Protein AF-A0A809WTU6-F1 (afdb_monomer_lite)

Radius of gyration: 11.91 Å; chains: 1; bounding box: 25×26×29 Å

pLDDT: mean 82.99, std 14.99, range [41.78, 96.25]

Secondary structure (DSSP, 8-state):
--THHHHHHHHHHHHTT--HHHHHHHHHHHTTTSPPPHHHHHHHHHHHHH--HHHHHHHHHHHHHHH-

Sequence (68 aa):
MQSLREDGLLVPCKAAQLSWETTAAVLESRFATGAMKPADLARAQGHYARMTPENARRTLRFWQVRAS

Organism: NCBI:txid1355477

InterPro domains:
  IPR019285 Protein of unknown function DUF2336 [PF10098] (1-61)

Foldseek 3Di:
DPVCVLVVQLLVCLLVVHDLVVSQVVQQVVCVVHGDDPVSSVVSVVVSVPDHNVNSNVVVVVVVVVVD

Structure (mmCIF, N/CA/C/O backbone):
data_AF-A0A809WTU6-F1
#
_entry.id   AF-A0A809WTU6-F1
#
loop_
_atom_site.group_PDB
_atom_site.id
_atom_site.type_symbol
_atom_site.label_atom_id
_atom_site.label_alt_id
_atom_site.label_comp_id
_atom_site.label_asym_id
_atom_site.label_entity_id
_atom_site.label_seq_id
_atom_site.pdbx_PDB_ins_code
_atom_site.Cartn_x
_atom_site.Cartn_y
_atom_site.Cartn_z
_atom_site.occupancy
_atom_site.B_iso_or_equiv
_atom_site.auth_seq_id
_atom_site.auth_comp_id
_atom_site.auth_asym_id
_atom_site.auth_atom_id
_atom_site.pdbx_PDB_model_num
ATOM 1 N N . MET A 1 1 ? 5.965 -15.773 5.526 1.00 41.78 1 MET A N 1
ATOM 2 C CA . MET A 1 1 ? 5.410 -15.094 4.332 1.00 41.78 1 MET A CA 1
ATOM 3 C C . MET A 1 1 ? 4.147 -14.287 4.697 1.00 41.78 1 MET A C 1
ATOM 5 O O . MET A 1 1 ? 3.104 -14.459 4.087 1.00 41.78 1 MET A O 1
ATOM 9 N N . GLN A 1 2 ? 4.222 -13.430 5.726 1.00 42.00 2 GLN A N 1
ATOM 10 C CA . GLN A 1 2 ? 3.088 -12.616 6.214 1.00 42.00 2 GLN A CA 1
ATOM 11 C C . GLN A 1 2 ? 3.062 -11.207 5.580 1.00 42.00 2 GLN A C 1
ATOM 13 O O . GLN A 1 2 ? 1.996 -10.615 5.469 1.00 42.00 2 GLN A O 1
ATOM 18 N N . SER A 1 3 ? 4.202 -10.714 5.071 1.00 47.09 3 SER A N 1
ATOM 19 C CA . SER A 1 3 ? 4.357 -9.363 4.500 1.00 47.09 3 SER A CA 1
ATOM 20 C C . SER A 1 3 ? 3.706 -9.151 3.126 1.00 47.09 3 SER A C 1
ATOM 22 O O . SER A 1 3 ? 3.423 -8.023 2.747 1.00 47.09 3 SER A O 1
ATOM 24 N N . LEU A 1 4 ? 3.373 -10.218 2.389 1.00 49.16 4 LEU A N 1
ATOM 25 C CA . LEU A 1 4 ? 2.662 -10.108 1.103 1.00 49.16 4 LEU A CA 1
ATOM 26 C C . LEU A 1 4 ? 1.233 -9.556 1.247 1.00 49.16 4 LEU A C 1
ATOM 28 O O . LEU A 1 4 ? 0.666 -9.056 0.279 1.00 49.16 4 LEU A O 1
ATOM 32 N N . ARG A 1 5 ? 0.633 -9.652 2.441 1.00 57.16 5 ARG A N 1
ATOM 33 C CA . ARG A 1 5 ? -0.765 -9.256 2.671 1.00 57.16 5 ARG A CA 1
ATOM 34 C C . ARG A 1 5 ? -0.943 -7.740 2.719 1.00 57.16 5 ARG A C 1
ATOM 36 O O . ARG A 1 5 ? -1.942 -7.240 2.204 1.00 57.16 5 ARG A O 1
ATOM 43 N N . GLU A 1 6 ? 0.032 -7.040 3.288 1.00 57.53 6 GLU A N 1
ATOM 44 C CA . GLU A 1 6 ? 0.030 -5.585 3.464 1.00 57.53 6 GLU A CA 1
ATOM 45 C C . GLU A 1 6 ? 0.652 -4.861 2.264 1.00 57.53 6 GLU A C 1
ATOM 47 O O . GLU A 1 6 ? 0.012 -3.980 1.692 1.00 57.53 6 GLU A O 1
ATOM 52 N N . ASP A 1 7 ? 1.814 -5.305 1.775 1.00 61.19 7 ASP A N 1
ATOM 53 C CA . ASP A 1 7 ? 2.417 -4.729 0.564 1.00 61.19 7 ASP A CA 1
ATOM 54 C C . ASP A 1 7 ? 1.581 -5.004 -0.696 1.00 61.19 7 ASP A C 1
ATOM 56 O O . ASP A 1 7 ? 1.611 -4.217 -1.645 1.00 61.19 7 ASP A O 1
ATOM 60 N N . GLY A 1 8 ? 0.796 -6.089 -0.697 1.00 81.12 8 GLY A N 1
ATOM 61 C CA . GLY A 1 8 ? 0.028 -6.562 -1.849 1.00 81.12 8 GLY A CA 1
ATOM 62 C C . GLY A 1 8 ? -0.925 -5.530 -2.458 1.00 81.12 8 GLY A C 1
ATOM 63 O O . GLY A 1 8 ? -1.125 -5.549 -3.667 1.00 81.12 8 GLY A O 1
ATOM 64 N N . LEU A 1 9 ? -1.485 -4.618 -1.654 1.00 87.94 9 LEU A N 1
ATOM 65 C CA . LEU A 1 9 ? -2.293 -3.496 -2.156 1.00 87.94 9 LEU A CA 1
ATOM 66 C C . LEU A 1 9 ? -1.494 -2.199 -2.300 1.00 87.94 9 LEU A C 1
ATOM 68 O O . LEU A 1 9 ? -1.714 -1.451 -3.251 1.00 87.94 9 LEU A O 1
ATOM 72 N N . LEU A 1 10 ? -0.556 -1.939 -1.385 1.00 91.56 10 LEU A N 1
ATOM 73 C CA . LEU A 1 10 ? 0.220 -0.698 -1.390 1.00 91.56 10 LEU A CA 1
ATOM 74 C C . LEU A 1 10 ? 1.030 -0.540 -2.679 1.00 91.56 10 LEU A C 1
ATOM 76 O O . LEU A 1 10 ? 1.092 0.557 -3.230 1.00 91.56 10 LEU A O 1
ATOM 80 N N . VAL A 1 11 ? 1.611 -1.631 -3.185 1.00 93.44 11 VAL A N 1
ATOM 81 C CA . VAL A 1 11 ? 2.410 -1.619 -4.416 1.00 93.44 11 VAL A CA 1
ATOM 82 C C . VAL A 1 11 ? 1.564 -1.249 -5.647 1.00 93.44 11 VAL A C 1
ATOM 84 O O . VAL A 1 11 ? 1.939 -0.292 -6.326 1.00 93.44 11 VAL A O 1
ATOM 87 N N . PRO A 1 12 ? 0.423 -1.906 -5.952 1.00 93.06 12 PRO A N 1
ATOM 88 C CA . PRO A 1 12 ? -0.467 -1.478 -7.031 1.00 93.06 12 PRO A CA 1
ATOM 89 C C . PRO A 1 12 ? -0.955 -0.034 -6.884 1.00 93.06 12 PRO A C 1
ATOM 91 O O . PRO A 1 12 ? -0.870 0.729 -7.845 1.00 93.06 12 PRO A O 1
ATOM 94 N N . CYS A 1 13 ? -1.404 0.367 -5.687 1.00 94.69 13 CYS A N 1
ATOM 95 C CA . CYS A 1 13 ? -1.885 1.728 -5.437 1.00 94.69 13 CYS A CA 1
ATOM 96 C C . CYS A 1 13 ? -0.789 2.771 -5.697 1.00 94.69 13 CYS A C 1
ATOM 98 O O . CYS A 1 13 ? -1.030 3.777 -6.366 1.00 94.69 13 CYS A O 1
ATOM 100 N N . LYS A 1 14 ? 0.446 2.501 -5.252 1.00 95.75 14 LYS A N 1
ATOM 101 C CA . LYS A 1 14 ? 1.585 3.394 -5.483 1.00 95.75 14 LYS A CA 1
ATOM 102 C C . LYS A 1 14 ? 2.025 3.412 -6.945 1.00 95.75 14 LYS A C 1
ATOM 104 O O . LYS A 1 14 ? 2.343 4.474 -7.477 1.00 95.75 14 LYS A O 1
ATOM 109 N N . ALA A 1 15 ? 2.029 2.259 -7.615 1.00 95.50 15 ALA A N 1
ATOM 110 C CA . ALA A 1 15 ? 2.368 2.149 -9.033 1.00 95.50 15 ALA A CA 1
ATOM 111 C C . ALA A 1 15 ? 1.385 2.932 -9.923 1.00 95.50 15 ALA A C 1
ATOM 113 O O . ALA A 1 15 ? 1.811 3.556 -10.905 1.00 95.50 15 ALA A O 1
ATOM 114 N N . ALA A 1 16 ? 0.105 2.929 -9.534 1.00 95.50 16 ALA A N 1
ATOM 115 C CA . ALA A 1 16 ? -0.980 3.711 -10.122 1.00 95.50 16 ALA A CA 1
ATOM 116 C C . ALA A 1 16 ? -0.984 5.192 -9.693 1.00 95.50 16 ALA A C 1
ATOM 118 O O . ALA A 1 16 ? -1.774 5.966 -10.221 1.00 95.50 16 ALA A O 1
ATOM 119 N N . GLN A 1 17 ? -0.076 5.601 -8.797 1.00 95.38 17 GLN A N 1
ATOM 120 C CA . GLN A 1 17 ? 0.051 6.973 -8.287 1.00 95.38 17 GLN A CA 1
ATOM 121 C C . GLN A 1 17 ? -1.209 7.491 -7.583 1.00 95.38 17 GLN A C 1
ATOM 123 O O . GLN A 1 17 ? -1.524 8.676 -7.657 1.00 95.38 17 GLN A O 1
ATOM 128 N N . LEU A 1 18 ? -1.925 6.611 -6.885 1.00 95.81 18 LEU A N 1
ATOM 129 C CA . LEU A 1 18 ? -3.047 7.035 -6.055 1.00 95.81 18 LEU A CA 1
ATOM 130 C C . LEU A 1 18 ? -2.558 7.917 -4.896 1.00 95.81 18 LEU A C 1
ATOM 132 O O . LEU A 1 18 ? -1.388 7.879 -4.505 1.00 95.81 18 LEU A O 1
ATOM 136 N N . SER A 1 19 ? -3.439 8.721 -4.311 1.00 95.38 19 SER A N 1
ATOM 137 C CA . SER A 1 19 ? -3.105 9.398 -3.059 1.00 95.38 19 SER A CA 1
ATOM 138 C C . SER A 1 19 ? -3.145 8.403 -1.890 1.00 95.38 19 SER A C 1
ATOM 140 O O . SER A 1 19 ? -3.610 7.261 -2.024 1.00 95.38 19 SER A O 1
ATOM 142 N N . TRP A 1 20 ? -2.637 8.815 -0.728 1.00 93.69 20 TRP A N 1
ATOM 143 C CA . TRP A 1 20 ? -2.744 7.986 0.472 1.00 93.69 20 TRP A CA 1
ATOM 144 C C . TRP A 1 20 ? -4.208 7.804 0.889 1.00 93.69 20 TRP A C 1
ATOM 146 O O . TRP A 1 20 ? -4.611 6.698 1.218 1.00 93.69 20 TRP A O 1
ATOM 156 N N . GLU A 1 21 ? -5.015 8.855 0.799 1.00 94.00 21 GLU A N 1
ATOM 157 C CA . GLU A 1 21 ? -6.442 8.873 1.124 1.00 94.00 21 GLU A CA 1
ATOM 158 C C . GLU A 1 21 ? -7.216 7.844 0.290 1.00 94.00 21 GLU A C 1
ATOM 160 O O . GLU A 1 21 ? -7.974 7.042 0.833 1.00 94.00 21 GLU A O 1
ATOM 165 N N . THR A 1 22 ? -6.964 7.788 -1.023 1.00 94.56 22 THR A N 1
ATOM 166 C CA . THR A 1 22 ? -7.558 6.758 -1.889 1.00 94.56 22 THR A CA 1
ATOM 167 C C . THR A 1 22 ? -7.061 5.361 -1.522 1.00 94.56 22 THR A C 1
ATOM 169 O O . THR A 1 22 ? -7.840 4.412 -1.481 1.00 94.56 22 THR A O 1
ATOM 172 N N . THR A 1 23 ? -5.767 5.220 -1.230 1.00 93.06 23 THR A N 1
ATOM 173 C CA . THR A 1 23 ? -5.173 3.933 -0.840 1.00 93.06 23 THR A CA 1
ATOM 174 C C . THR A 1 23 ? -5.773 3.418 0.470 1.00 93.06 23 THR A C 1
ATOM 176 O O . THR A 1 23 ? -6.102 2.238 0.564 1.00 93.06 23 THR A O 1
ATOM 179 N N . ALA A 1 24 ? -5.977 4.294 1.455 1.00 90.38 24 ALA A N 1
ATOM 180 C CA . ALA A 1 24 ? -6.618 3.972 2.723 1.00 90.38 24 ALA A CA 1
ATOM 181 C C . ALA A 1 24 ? -8.063 3.500 2.511 1.00 90.38 24 ALA A C 1
ATOM 183 O O . ALA A 1 24 ? -8.419 2.433 3.000 1.00 90.38 24 ALA A O 1
ATOM 184 N N . ALA A 1 25 ? -8.852 4.202 1.691 1.00 89.56 25 ALA A N 1
ATOM 185 C CA . ALA A 1 25 ? -10.216 3.780 1.365 1.00 89.56 25 ALA A CA 1
ATOM 186 C C . ALA A 1 25 ? -10.266 2.400 0.675 1.00 89.56 25 ALA A C 1
ATOM 188 O O . ALA A 1 25 ? -11.140 1.579 0.968 1.00 89.56 25 ALA A O 1
ATOM 189 N N . VAL A 1 26 ? -9.308 2.109 -0.215 1.00 89.19 26 VAL A N 1
ATOM 190 C CA . VAL A 1 26 ? -9.168 0.788 -0.857 1.00 89.19 26 VAL A CA 1
ATOM 191 C C . VAL A 1 26 ? -8.809 -0.292 0.166 1.00 89.19 26 VAL A C 1
ATOM 193 O O . VAL A 1 26 ? -9.361 -1.393 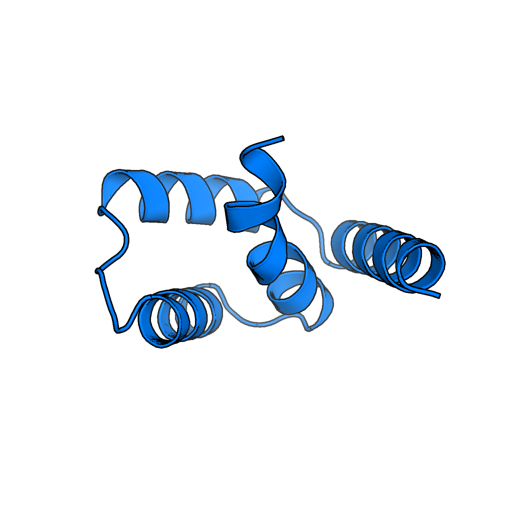0.112 1.00 89.19 26 VAL A O 1
ATOM 196 N N . LEU A 1 27 ? -7.904 0.009 1.104 1.00 86.19 27 LEU A N 1
ATOM 197 C CA . LEU A 1 27 ? -7.563 -0.901 2.197 1.00 86.19 27 LEU A CA 1
ATOM 198 C C . LEU A 1 27 ? -8.806 -1.192 3.045 1.00 86.19 27 LEU A C 1
ATOM 200 O O . LEU A 1 27 ? -9.167 -2.357 3.187 1.00 86.19 27 LEU A O 1
ATOM 204 N N . GLU A 1 28 ? -9.505 -0.168 3.530 1.00 83.56 28 GLU A N 1
ATOM 205 C CA . GLU A 1 28 ? -10.717 -0.341 4.340 1.00 83.56 28 GLU A CA 1
ATOM 206 C C . GLU A 1 28 ? -11.800 -1.148 3.612 1.00 83.56 28 GLU A C 1
ATOM 208 O O . GLU A 1 28 ? -12.366 -2.075 4.191 1.00 83.56 28 GLU A O 1
ATOM 213 N N . SER A 1 29 ? -12.011 -0.886 2.318 1.00 83.12 29 SER A N 1
ATOM 214 C CA . SER A 1 29 ? -12.981 -1.624 1.495 1.00 83.12 29 SER A CA 1
ATOM 215 C C . SER A 1 29 ? -12.622 -3.105 1.342 1.00 83.12 29 SER A C 1
ATOM 217 O O . SER A 1 29 ? -13.495 -3.970 1.397 1.00 83.12 29 SER A O 1
ATOM 219 N N . ARG A 1 30 ? -11.334 -3.436 1.167 1.00 78.38 30 ARG A N 1
ATOM 220 C CA . ARG A 1 30 ? -10.882 -4.836 1.063 1.00 78.38 30 ARG A CA 1
ATOM 221 C C . ARG A 1 30 ? -11.037 -5.587 2.382 1.00 78.38 30 ARG A C 1
ATOM 223 O O . ARG A 1 30 ? -11.280 -6.791 2.376 1.00 78.38 30 ARG A O 1
ATOM 230 N N . PHE A 1 31 ? -10.880 -4.886 3.498 1.00 68.56 31 PHE A N 1
ATOM 231 C CA . PHE A 1 31 ? -10.989 -5.437 4.843 1.00 68.56 31 PHE A CA 1
ATOM 232 C C . PHE A 1 31 ? -12.410 -5.308 5.420 1.00 68.56 31 PHE A C 1
ATOM 234 O O . PHE A 1 31 ? -12.582 -5.353 6.633 1.00 68.56 31 PHE A O 1
ATOM 241 N N . ALA A 1 32 ? -13.449 -5.218 4.581 1.00 59.31 32 ALA A N 1
ATOM 242 C CA . ALA A 1 32 ? -14.847 -5.086 5.010 1.00 59.31 32 ALA A CA 1
ATOM 243 C C . ALA A 1 32 ? -15.344 -6.194 5.973 1.00 59.31 32 ALA A C 1
ATOM 245 O O . ALA A 1 32 ? -16.325 -5.993 6.682 1.00 59.31 32 ALA A O 1
ATOM 246 N N . THR A 1 33 ? -14.663 -7.345 6.057 1.00 60.84 33 THR A N 1
ATOM 247 C CA . THR A 1 33 ? -14.951 -8.416 7.037 1.00 60.84 33 THR A CA 1
ATOM 248 C C . THR A 1 33 ? -14.158 -8.308 8.349 1.00 60.84 33 THR A C 1
ATOM 250 O O . THR A 1 33 ? -14.290 -9.164 9.219 1.00 60.84 33 THR A O 1
ATOM 253 N N . GLY A 1 34 ? -13.321 -7.284 8.516 1.00 61.06 34 GLY A N 1
ATOM 254 C CA . GLY A 1 34 ? -12.550 -7.025 9.730 1.00 61.06 34 GLY A CA 1
ATOM 255 C C . GLY A 1 34 ? -11.643 -5.813 9.554 1.00 61.06 34 GLY A C 1
ATOM 256 O O . GLY A 1 34 ? -10.619 -5.917 8.886 1.00 61.06 34 GLY A O 1
ATOM 257 N N . ALA A 1 35 ? -12.017 -4.684 10.162 1.00 65.06 35 ALA A N 1
ATOM 258 C CA . ALA A 1 35 ? -11.297 -3.419 10.043 1.00 65.06 35 ALA A CA 1
ATOM 259 C C . ALA A 1 35 ? -9.795 -3.575 10.342 1.00 65.06 35 ALA A C 1
ATOM 261 O O . ALA A 1 35 ? -9.396 -4.220 11.318 1.00 65.06 35 ALA A O 1
ATOM 262 N N . MET A 1 36 ? -8.956 -2.957 9.507 1.00 73.12 36 MET A N 1
ATOM 263 C CA . MET A 1 36 ? -7.523 -2.873 9.773 1.00 73.12 36 MET A CA 1
ATOM 264 C C . MET A 1 36 ? -7.311 -2.105 11.081 1.00 73.12 36 MET A 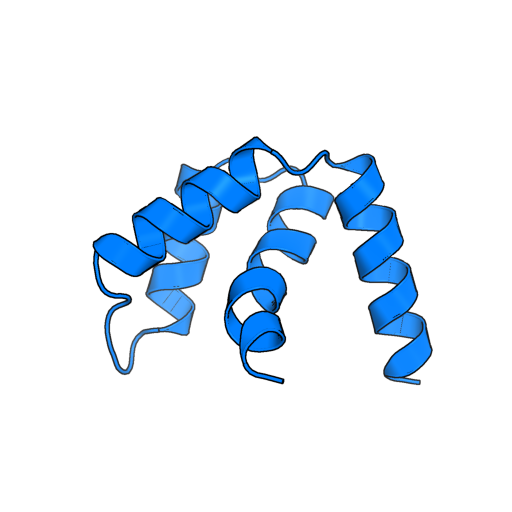C 1
ATOM 266 O O . MET A 1 36 ? -7.878 -1.032 11.282 1.00 73.12 36 MET A O 1
ATOM 270 N N . LYS A 1 37 ? -6.490 -2.644 11.989 1.00 81.56 37 LYS A N 1
ATOM 271 C CA . LYS A 1 37 ? -6.194 -1.954 13.247 1.00 81.56 37 LYS A CA 1
ATOM 272 C C . LYS A 1 37 ? -5.508 -0.615 12.938 1.00 81.56 37 LYS A C 1
ATOM 274 O O . LYS A 1 37 ? -4.649 -0.581 12.055 1.00 81.56 37 LYS A O 1
ATOM 279 N N . PRO A 1 38 ? -5.776 0.459 13.702 1.00 82.62 38 PRO A N 1
ATOM 280 C CA . PRO A 1 38 ? -5.150 1.766 13.474 1.00 82.62 38 PRO A CA 1
ATOM 281 C C . PRO A 1 38 ? -3.614 1.715 13.413 1.00 82.62 38 PRO A C 1
ATOM 283 O O . PRO A 1 38 ? -2.993 2.408 12.612 1.00 82.62 38 PRO A O 1
ATOM 286 N N . ALA A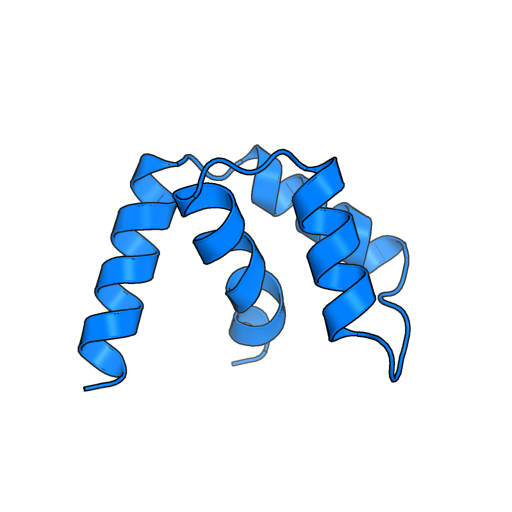 1 39 ? -2.997 0.841 14.216 1.00 84.62 39 ALA A N 1
ATOM 287 C CA . ALA A 1 39 ? -1.550 0.628 14.215 1.00 84.62 39 ALA A CA 1
ATOM 288 C C . ALA A 1 39 ? -1.026 0.024 12.898 1.00 84.62 39 ALA A C 1
ATOM 290 O O . ALA A 1 39 ? 0.052 0.394 12.431 1.00 84.62 39 ALA A O 1
ATOM 291 N N . ASP A 1 40 ? -1.787 -0.880 12.279 1.00 83.56 40 ASP A N 1
ATOM 292 C CA . ASP A 1 40 ? -1.422 -1.479 10.995 1.00 83.56 40 ASP A CA 1
ATOM 293 C C . ASP A 1 40 ? -1.611 -0.475 9.848 1.00 83.56 40 ASP A C 1
ATOM 295 O O . ASP A 1 40 ? -0.776 -0.420 8.945 1.00 83.56 40 ASP A O 1
ATOM 299 N N . LEU A 1 41 ? -2.627 0.395 9.929 1.00 85.88 41 LEU A N 1
ATOM 300 C CA . LEU A 1 41 ? -2.825 1.480 8.964 1.00 85.88 41 LEU A CA 1
ATOM 301 C C . LEU A 1 41 ? -1.688 2.512 9.027 1.00 85.88 41 LEU A C 1
ATOM 303 O O . LEU A 1 41 ? -1.161 2.912 7.989 1.00 85.88 41 LEU A O 1
ATOM 307 N N . ALA A 1 42 ? -1.247 2.888 10.231 1.00 89.00 42 ALA A N 1
ATOM 308 C CA . ALA A 1 42 ? -0.102 3.779 10.417 1.00 89.00 42 ALA A CA 1
ATOM 309 C C . ALA A 1 42 ? 1.201 3.167 9.864 1.00 89.00 42 ALA A C 1
ATOM 311 O O . ALA A 1 42 ? 1.977 3.852 9.189 1.00 89.00 42 ALA A O 1
ATOM 312 N N . ARG A 1 43 ? 1.427 1.858 10.075 1.00 88.81 43 ARG A N 1
ATOM 313 C CA . ARG A 1 43 ? 2.561 1.140 9.463 1.00 88.81 43 ARG A CA 1
ATOM 314 C C . ARG A 1 43 ? 2.470 1.161 7.935 1.00 88.81 43 ARG A C 1
ATOM 316 O O . ARG A 1 43 ? 3.459 1.478 7.269 1.00 88.81 43 ARG A O 1
ATOM 323 N N . ALA A 1 44 ? 1.290 0.877 7.386 1.00 89.06 44 ALA A N 1
ATOM 324 C CA . ALA A 1 44 ? 1.036 0.897 5.950 1.00 89.06 44 ALA A CA 1
ATOM 325 C C . ALA A 1 44 ? 1.279 2.289 5.341 1.00 89.06 44 ALA A C 1
ATOM 327 O O . ALA A 1 44 ? 1.905 2.387 4.285 1.00 89.06 44 ALA A O 1
ATOM 328 N N . GLN A 1 45 ? 0.889 3.364 6.034 1.00 92.31 45 GLN A N 1
ATOM 329 C CA . GLN A 1 45 ? 1.168 4.739 5.614 1.00 92.31 45 GLN A CA 1
ATOM 330 C C . GLN A 1 45 ? 2.670 5.015 5.539 1.00 92.31 45 GLN A C 1
ATOM 332 O O . GLN A 1 45 ? 3.161 5.534 4.534 1.00 92.31 45 GLN A O 1
ATOM 337 N N . GLY A 1 46 ? 3.421 4.619 6.571 1.00 93.06 46 GLY A N 1
ATOM 338 C CA . GLY A 1 46 ? 4.878 4.755 6.587 1.00 93.06 46 GLY A CA 1
ATOM 339 C C . GLY A 1 46 ? 5.553 3.982 5.449 1.00 93.06 46 GLY A C 1
ATOM 340 O O . GLY A 1 46 ? 6.512 4.457 4.841 1.00 93.06 46 GLY A O 1
ATOM 341 N N . HIS A 1 47 ? 5.040 2.800 5.103 1.00 91.19 47 HIS A N 1
ATOM 342 C CA . HIS A 1 47 ? 5.529 2.032 3.955 1.00 91.19 47 HIS A CA 1
ATOM 343 C C . HIS A 1 47 ? 5.192 2.717 2.625 1.00 91.19 47 HIS A C 1
ATOM 345 O O . HIS A 1 47 ? 6.070 2.875 1.7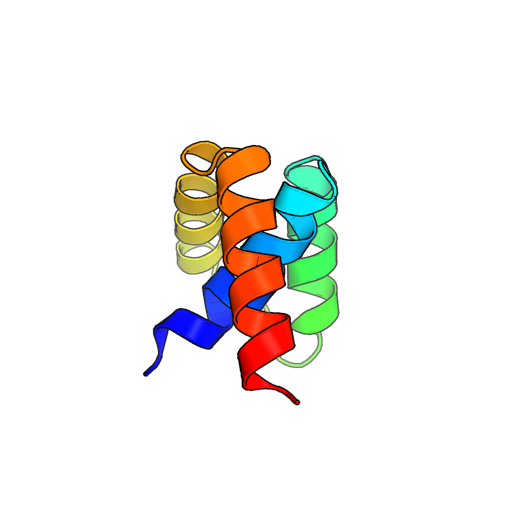76 1.00 91.19 47 HIS A O 1
ATOM 351 N N . TYR A 1 48 ? 3.954 3.186 2.473 1.00 92.81 48 TYR A N 1
ATOM 352 C CA . TYR A 1 48 ? 3.477 3.884 1.282 1.00 92.81 48 TYR A CA 1
ATOM 353 C C . TYR A 1 48 ? 4.268 5.163 0.984 1.00 92.81 48 TYR A C 1
ATOM 355 O O . TYR A 1 48 ? 4.625 5.435 -0.168 1.00 92.81 48 TYR A O 1
ATOM 363 N N . ALA A 1 49 ? 4.566 5.941 2.026 1.00 93.69 49 ALA A N 1
ATOM 364 C CA . ALA A 1 49 ? 5.301 7.196 1.921 1.00 93.69 49 ALA A CA 1
ATOM 365 C C . ALA A 1 49 ? 6.746 6.982 1.446 1.00 93.69 49 ALA A C 1
ATOM 367 O O . ALA A 1 49 ? 7.220 7.712 0.580 1.00 93.69 49 ALA A O 1
ATOM 368 N N . ARG A 1 50 ? 7.426 5.947 1.958 1.00 93.81 50 ARG A N 1
ATOM 369 C CA . ARG A 1 50 ? 8.818 5.623 1.588 1.00 93.81 50 ARG A CA 1
ATOM 370 C C . ARG A 1 50 ? 8.952 4.971 0.211 1.00 93.81 50 ARG A C 1
ATOM 372 O O . ARG A 1 50 ? 10.041 4.951 -0.355 1.00 93.81 50 ARG A O 1
ATOM 379 N N . MET A 1 51 ? 7.876 4.397 -0.321 1.00 93.31 51 MET A N 1
ATOM 380 C CA . MET A 1 51 ? 7.883 3.758 -1.634 1.00 93.31 51 MET A CA 1
ATOM 381 C C . MET A 1 51 ? 7.865 4.813 -2.744 1.00 93.31 51 MET A C 1
ATOM 383 O O . MET A 1 51 ? 7.088 5.764 -2.683 1.00 93.31 51 MET A O 1
ATOM 387 N N . THR A 1 52 ? 8.666 4.633 -3.796 1.00 94.56 52 THR A N 1
ATOM 388 C CA . THR A 1 52 ? 8.576 5.460 -5.009 1.00 94.56 52 THR A CA 1
ATOM 389 C C . THR A 1 52 ? 7.664 4.799 -6.049 1.00 94.56 52 THR A C 1
ATOM 391 O O . THR A 1 52 ? 7.608 3.564 -6.110 1.00 94.56 52 THR A O 1
ATOM 394 N N . PRO A 1 53 ? 6.961 5.574 -6.900 1.00 95.06 53 PRO A N 1
ATOM 395 C CA . PRO A 1 53 ? 6.115 5.012 -7.958 1.00 95.06 53 PRO A CA 1
ATOM 396 C C . PRO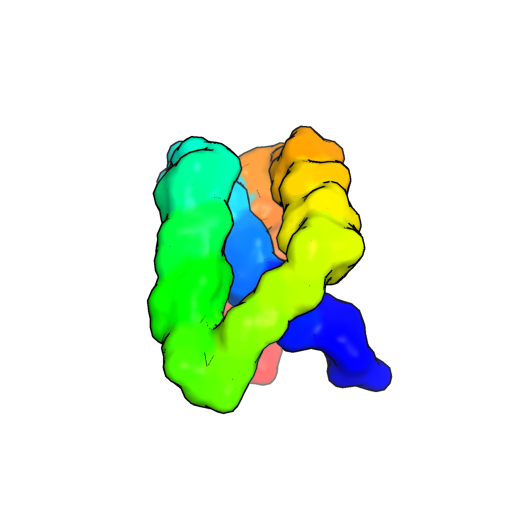 A 1 53 ? 6.882 4.096 -8.919 1.00 95.06 53 PRO A C 1
ATOM 398 O O . PRO A 1 53 ? 6.378 3.056 -9.339 1.00 95.06 53 PRO A O 1
ATOM 401 N N . GLU A 1 54 ? 8.127 4.441 -9.246 1.00 96.25 54 GLU A N 1
ATOM 402 C CA . GLU A 1 54 ? 8.973 3.629 -10.123 1.00 96.25 54 GLU A CA 1
ATOM 403 C C . GLU A 1 54 ? 9.330 2.28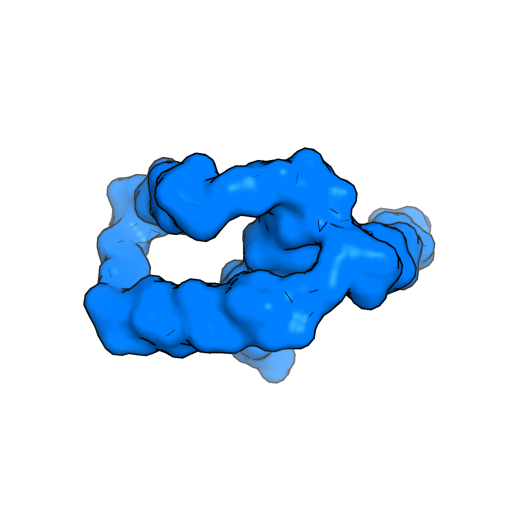4 -9.496 1.00 96.25 54 GLU A C 1
ATOM 405 O O . GLU A 1 54 ? 9.245 1.253 -10.167 1.00 96.25 54 GLU A O 1
ATOM 410 N N . ASN A 1 55 ? 9.698 2.273 -8.210 1.00 94.75 55 ASN A N 1
ATOM 411 C CA . ASN A 1 55 ? 10.002 1.027 -7.516 1.00 94.75 55 ASN A CA 1
ATOM 412 C C . ASN A 1 55 ? 8.745 0.156 -7.391 1.00 94.75 55 ASN A C 1
ATOM 414 O O . ASN A 1 55 ? 8.797 -1.039 -7.668 1.00 94.75 55 ASN A O 1
ATOM 418 N N . ALA A 1 56 ? 7.594 0.769 -7.100 1.00 94.56 56 ALA A N 1
ATOM 419 C CA . ALA A 1 56 ? 6.306 0.083 -7.075 1.00 94.56 56 ALA A CA 1
ATOM 420 C C . ALA A 1 56 ? 5.976 -0.590 -8.421 1.00 94.56 56 ALA A C 1
ATOM 422 O O . ALA A 1 56 ? 5.601 -1.760 -8.456 1.00 94.56 56 ALA A O 1
ATOM 423 N N . ARG A 1 57 ? 6.187 0.100 -9.551 1.00 95.25 57 ARG A N 1
ATOM 424 C CA . ARG A 1 57 ? 5.976 -0.466 -10.899 1.00 95.25 57 ARG A CA 1
ATOM 425 C C . ARG A 1 57 ? 6.919 -1.628 -11.212 1.00 95.25 57 ARG A C 1
ATOM 427 O O . ARG A 1 57 ? 6.507 -2.569 -11.888 1.00 95.25 57 ARG A O 1
ATOM 434 N N . ARG A 1 58 ? 8.181 -1.566 -10.771 1.00 94.25 58 ARG A N 1
ATOM 435 C CA . ARG A 1 58 ? 9.145 -2.673 -10.933 1.00 94.25 58 ARG A CA 1
ATOM 436 C C . ARG A 1 58 ? 8.693 -3.897 -10.139 1.00 94.25 58 ARG A C 1
ATOM 438 O O . ARG A 1 58 ? 8.613 -4.986 -10.702 1.00 94.25 58 ARG A O 1
ATOM 445 N N . THR A 1 59 ? 8.317 -3.696 -8.879 1.00 92.38 59 THR A N 1
ATOM 446 C CA . THR A 1 59 ? 7.785 -4.752 -8.010 1.00 92.38 59 THR A CA 1
ATOM 447 C C . THR A 1 59 ? 6.511 -5.371 -8.585 1.00 92.38 59 THR A C 1
ATOM 449 O O . THR A 1 59 ? 6.409 -6.593 -8.655 1.00 92.38 59 THR A O 1
ATOM 452 N N . LEU A 1 60 ? 5.573 -4.553 -9.076 1.00 91.19 60 LEU A N 1
ATOM 453 C CA . LEU A 1 60 ? 4.330 -5.038 -9.677 1.00 91.19 60 LEU A CA 1
ATOM 454 C C . LEU A 1 60 ? 4.584 -5.904 -10.918 1.00 91.19 60 LEU A C 1
ATOM 456 O O . LEU A 1 60 ? 3.998 -6.977 -11.044 1.00 91.19 60 LEU A O 1
ATOM 460 N N . ARG A 1 61 ? 5.494 -5.483 -11.807 1.00 91.44 61 ARG A N 1
ATOM 461 C CA . ARG A 1 61 ? 5.886 -6.286 -12.978 1.00 91.44 61 ARG A CA 1
ATOM 462 C C . ARG A 1 61 ? 6.500 -7.623 -12.574 1.00 91.44 61 ARG A C 1
ATOM 464 O O . ARG A 1 61 ? 6.161 -8.651 -13.148 1.00 91.44 61 ARG A O 1
ATOM 471 N N . PHE A 1 62 ? 7.356 -7.624 -11.555 1.00 89.19 62 PHE A N 1
ATOM 472 C CA . PHE A 1 62 ? 7.926 -8.858 -11.021 1.00 89.19 62 PHE A CA 1
ATOM 473 C C . PHE A 1 62 ? 6.852 -9.806 -10.463 1.00 89.19 62 PHE A C 1
ATOM 475 O O . PHE A 1 62 ? 6.943 -11.017 -10.653 1.00 89.19 62 PHE A O 1
ATOM 482 N N . TRP A 1 63 ? 5.812 -9.281 -9.808 1.00 88.25 63 TRP A N 1
ATOM 483 C CA . TRP A 1 63 ? 4.690 -10.098 -9.332 1.00 88.25 63 TRP A CA 1
ATOM 484 C C . TRP A 1 63 ? 3.885 -10.711 -10.473 1.00 88.25 63 TRP A C 1
ATOM 486 O O . TRP A 1 63 ? 3.532 -11.883 -10.391 1.00 88.25 63 TRP A O 1
ATOM 496 N N . GLN A 1 64 ? 3.635 -9.949 -11.540 1.00 83.69 64 GLN A N 1
ATOM 497 C CA . GLN A 1 64 ? 2.898 -10.427 -12.714 1.00 83.69 64 GLN A CA 1
ATOM 498 C C . GLN A 1 64 ? 3.605 -11.603 -13.400 1.00 83.69 64 GLN A C 1
ATOM 500 O O . GLN A 1 64 ? 2.948 -12.573 -13.750 1.00 83.69 64 GLN A O 1
ATOM 505 N N . VAL A 1 65 ? 4.938 -11.561 -13.508 1.00 83.31 65 VAL A N 1
ATOM 506 C CA . VAL A 1 65 ? 5.747 -12.654 -14.087 1.00 83.31 65 VAL A CA 1
ATOM 507 C C . VAL A 1 65 ? 5.747 -13.918 -13.218 1.00 83.31 65 VAL A C 1
ATOM 509 O O . VAL A 1 65 ? 5.941 -15.015 -13.718 1.00 83.31 65 VAL A O 1
ATOM 512 N N . ARG A 1 66 ? 5.548 -13.794 -11.903 1.00 71.38 66 ARG A N 1
ATOM 513 C CA . ARG A 1 66 ? 5.478 -14.953 -10.993 1.00 71.38 66 ARG A CA 1
ATOM 514 C C . ARG A 1 66 ? 4.096 -15.594 -10.918 1.00 71.38 66 ARG A C 1
ATOM 516 O O . ARG A 1 66 ? 3.971 -16.663 -10.330 1.00 71.38 66 ARG A O 1
ATOM 523 N N . ALA A 1 67 ? 3.073 -14.895 -11.401 1.00 65.25 67 ALA A N 1
ATOM 524 C CA . ALA A 1 67 ? 1.695 -15.367 -11.416 1.00 65.25 67 ALA A CA 1
ATOM 525 C C . ALA A 1 67 ? 1.320 -16.069 -12.734 1.00 65.25 67 ALA A C 1
ATOM 527 O O . ALA A 1 67 ? 0.272 -16.710 -12.779 1.00 65.25 67 ALA A O 1
ATOM 528 N N . SER A 1 68 ? 2.148 -15.926 -13.778 1.00 52.72 68 SER A N 1
ATOM 529 C CA . SER A 1 68 ? 2.091 -16.695 -15.029 1.00 52.72 68 SER A CA 1
ATOM 530 C C . SER A 1 68 ? 2.807 -18.029 -14.894 1.00 52.72 68 SER A C 1
ATOM 532 O O . SER A 1 68 ? 2.261 -19.030 -15.396 1.00 52.72 68 SER A O 1
#